Protein AF-A0A833X382-F1 (afdb_monomer_lite)

Sequence (179 aa):
MEKVDLNVIGKKLEEGFEEAKVDKYHNCATWAMAGQKILKQLGIPAYTCIGDLLYRDIINDKLAVFRLDKNDYHMVVISFIENKWKMIDFGAEYISNNKDEVINEKDSQIIIDIPDLEVVNAWEIISFWEGMQSLNGKVRWNLENKRCSYTFIVEGLEPSLSENEEEAESIMSKIDINH

Foldseek 3Di:
DDADDVVVLLVLLVVLCVVLVPDLALLQLLQALLSCVLCVVVVWQKFKFKFWKWKAFPVVRDTATAHVVVVGIHMWMWTQGPLWTKTKRSQNQNRHPDPVDRSDDPDRMDIFTDPQQSVFDRPDPVSVVVSCVVPPAQDWTWDDDPTMTMITGTDGGDDDDPVSNVSSVSSNVSGDSPD

Structure (mmCIF, N/CA/C/O backbone):
data_AF-A0A833X382-F1
#
_entry.id   AF-A0A833X382-F1
#
loop_
_atom_site.group_PDB
_atom_site.id
_atom_site.type_symbol
_atom_site.label_atom_id
_atom_site.label_alt_id
_atom_site.label_comp_id
_atom_site.label_asym_id
_atom_site.label_entity_id
_atom_site.label_seq_id
_atom_site.pdbx_PDB_ins_code
_atom_site.Cartn_x
_atom_site.Cartn_y
_atom_site.Cartn_z
_atom_site.occupancy
_atom_site.B_iso_or_equiv
_atom_site.auth_seq_id
_atom_site.auth_comp_id
_atom_site.auth_asym_id
_atom_site.auth_atom_id
_atom_site.pdbx_PDB_model_num
ATOM 1 N N . MET A 1 1 ? -19.419 7.162 12.278 1.00 52.44 1 MET A N 1
ATOM 2 C CA . MET A 1 1 ? -18.078 6.778 11.807 1.00 52.44 1 MET A CA 1
ATOM 3 C C . MET A 1 1 ? -17.770 7.704 10.652 1.00 52.44 1 MET A C 1
ATOM 5 O O . MET A 1 1 ? -18.582 7.761 9.733 1.00 52.44 1 MET A O 1
ATOM 9 N N . GLU A 1 2 ? -16.731 8.527 10.769 1.00 57.53 2 GLU A N 1
ATOM 10 C CA . GLU A 1 2 ? -16.318 9.394 9.664 1.00 57.53 2 GLU A CA 1
ATOM 11 C C . GLU A 1 2 ? -15.877 8.535 8.481 1.00 57.53 2 GLU A C 1
ATOM 13 O O . GLU A 1 2 ? -15.379 7.419 8.650 1.00 57.53 2 GLU A O 1
ATOM 18 N N . LYS A 1 3 ? -16.149 9.025 7.273 1.00 74.31 3 LYS A N 1
ATOM 19 C CA . LYS A 1 3 ? -15.765 8.335 6.051 1.00 74.31 3 LYS A CA 1
ATOM 20 C C . LYS A 1 3 ? -14.252 8.463 5.892 1.00 74.31 3 LYS A C 1
ATOM 22 O O . LYS A 1 3 ? -13.743 9.576 5.848 1.00 74.31 3 LYS A O 1
ATOM 27 N N . VAL A 1 4 ? -13.553 7.338 5.805 1.00 84.50 4 VAL A N 1
ATOM 28 C CA . VAL A 1 4 ? -12.099 7.320 5.620 1.00 84.50 4 VAL A CA 1
ATOM 29 C C . VAL A 1 4 ? -11.809 7.482 4.136 1.00 84.50 4 VAL A C 1
ATOM 31 O O . VAL A 1 4 ? -12.170 6.617 3.338 1.00 84.50 4 VAL A O 1
ATOM 34 N N . ASP A 1 5 ? -11.171 8.587 3.757 1.00 88.56 5 ASP A N 1
ATOM 35 C CA . ASP A 1 5 ? -10.713 8.789 2.385 1.00 88.56 5 ASP A CA 1
ATOM 36 C C . ASP A 1 5 ? -9.265 8.310 2.239 1.00 88.56 5 ASP A C 1
ATOM 38 O O . ASP A 1 5 ? -8.313 8.998 2.610 1.00 88.56 5 ASP A O 1
ATOM 42 N N . LEU A 1 6 ? -9.100 7.108 1.686 1.00 88.81 6 LEU A N 1
ATOM 43 C CA . LEU A 1 6 ? -7.783 6.520 1.449 1.00 88.81 6 LEU A CA 1
ATOM 44 C C . LEU A 1 6 ? -6.920 7.373 0.508 1.00 88.81 6 LEU A C 1
ATOM 46 O O . LEU A 1 6 ? -5.701 7.325 0.615 1.00 88.81 6 LEU A O 1
ATOM 50 N N . ASN A 1 7 ? -7.501 8.177 -0.390 1.00 86.00 7 ASN A N 1
ATOM 51 C CA . ASN A 1 7 ? -6.711 9.055 -1.266 1.00 86.00 7 ASN A CA 1
ATOM 52 C C . ASN A 1 7 ? -6.070 10.201 -0.481 1.00 86.00 7 ASN A C 1
ATOM 54 O O . ASN A 1 7 ? -4.934 10.580 -0.757 1.00 86.00 7 ASN A O 1
ATOM 58 N N . VAL A 1 8 ? -6.775 10.727 0.525 1.00 89.06 8 VAL A N 1
ATOM 59 C CA . VAL A 1 8 ? -6.218 11.740 1.432 1.00 89.06 8 VAL A CA 1
ATOM 60 C C . VAL A 1 8 ? -5.064 11.147 2.238 1.00 89.06 8 VAL A C 1
ATOM 62 O O . VAL A 1 8 ? -4.032 11.798 2.380 1.00 89.06 8 VAL A O 1
ATOM 65 N N . ILE A 1 9 ? -5.201 9.903 2.710 1.00 90.75 9 ILE A N 1
ATOM 66 C CA . ILE A 1 9 ? -4.123 9.200 3.420 1.00 90.75 9 ILE A CA 1
ATOM 67 C C . ILE A 1 9 ? -2.911 8.989 2.505 1.00 90.75 9 ILE A C 1
ATOM 69 O O . ILE A 1 9 ? -1.805 9.357 2.893 1.00 90.75 9 ILE A O 1
ATOM 73 N N . GLY A 1 10 ? -3.109 8.467 1.289 1.00 90.31 10 GLY A N 1
ATOM 74 C CA . GLY A 1 10 ? -2.026 8.275 0.318 1.00 90.31 10 GLY A CA 1
ATOM 75 C C . GLY A 1 10 ? -1.268 9.571 0.015 1.00 90.31 10 GLY A C 1
ATOM 76 O O . GLY A 1 10 ? -0.041 9.590 0.049 1.00 90.31 10 GLY A O 1
ATOM 77 N N . LYS A 1 11 ? -1.988 10.685 -0.172 1.00 89.00 11 LYS A N 1
ATOM 78 C CA . LYS A 1 11 ? -1.376 12.004 -0.396 1.00 89.00 11 LYS A CA 1
ATOM 79 C C . LYS A 1 11 ? -0.571 12.497 0.811 1.00 89.00 11 LYS A C 1
ATOM 81 O O . LYS A 1 11 ? 0.547 12.970 0.646 1.00 89.00 11 LYS A O 1
ATOM 86 N N . LYS A 1 12 ? -1.125 12.376 2.023 1.00 91.38 12 LYS A N 1
ATOM 87 C CA . LYS A 1 12 ? -0.430 12.760 3.263 1.00 91.38 12 LYS A CA 1
ATOM 88 C C . LYS A 1 12 ? 0.845 11.945 3.470 1.00 91.38 12 LYS A C 1
ATOM 90 O O . LYS A 1 12 ? 1.856 12.498 3.887 1.00 91.38 12 LYS A O 1
ATOM 95 N N . LEU A 1 13 ? 0.809 10.647 3.162 1.00 93.19 13 LEU A N 1
ATOM 96 C CA . LEU A 1 13 ? 2.003 9.805 3.190 1.00 93.19 13 LEU A CA 1
ATOM 97 C C . LEU A 1 13 ? 3.056 10.332 2.218 1.00 93.19 13 LEU A C 1
ATOM 99 O O . LEU A 1 13 ? 4.186 10.564 2.630 1.00 93.19 13 LEU A O 1
ATOM 103 N N . GLU A 1 14 ? 2.685 10.597 0.967 1.00 90.62 14 GLU A N 1
ATOM 104 C CA . GLU A 1 14 ? 3.616 11.117 -0.038 1.00 90.62 14 GLU A CA 1
ATOM 105 C C . GLU A 1 14 ? 4.267 12.450 0.367 1.00 90.62 14 GLU A C 1
ATOM 107 O O . GLU A 1 14 ? 5.481 12.620 0.204 1.00 90.62 14 GLU A O 1
ATOM 112 N N . GLU A 1 15 ? 3.479 13.371 0.928 1.00 90.69 15 GLU A N 1
ATOM 113 C CA . GLU A 1 15 ? 3.961 14.629 1.513 1.00 90.69 15 GLU A CA 1
ATOM 114 C C . GLU A 1 15 ? 4.932 14.358 2.675 1.00 90.69 15 GLU A C 1
ATOM 116 O O . GLU A 1 15 ? 6.021 14.931 2.725 1.00 90.69 15 GLU A O 1
ATOM 121 N N . GLY A 1 16 ? 4.595 13.421 3.564 1.00 92.94 16 GLY A N 1
ATOM 122 C CA . GLY A 1 16 ? 5.448 13.032 4.686 1.00 92.94 16 GLY A CA 1
ATOM 123 C C . GLY A 1 16 ? 6.788 12.424 4.256 1.00 92.94 16 GLY A C 1
ATOM 124 O O . GLY A 1 16 ? 7.819 12.760 4.838 1.00 92.94 16 GLY A O 1
ATOM 125 N N . PHE A 1 17 ? 6.804 11.588 3.212 1.00 92.75 17 PHE A N 1
ATOM 126 C CA . PHE A 1 17 ? 8.041 11.075 2.607 1.00 92.75 17 PHE A CA 1
ATOM 127 C C . PHE A 1 17 ? 8.930 12.213 2.087 1.00 92.75 17 PHE A C 1
ATOM 129 O O . PHE A 1 17 ? 10.135 12.225 2.345 1.00 92.75 17 PHE A O 1
ATOM 136 N N . GLU A 1 18 ? 8.333 13.184 1.388 1.00 91.50 18 GLU A N 1
ATOM 137 C CA . GLU A 1 18 ? 9.042 14.348 0.845 1.00 91.50 18 GLU A CA 1
ATOM 138 C C . GLU A 1 18 ? 9.666 15.202 1.960 1.00 91.50 18 GLU A C 1
ATOM 140 O O . GLU A 1 18 ? 10.859 15.516 1.931 1.00 91.50 18 GLU A O 1
ATOM 145 N N . GLU A 1 19 ? 8.885 15.536 2.989 1.00 93.38 19 GLU A N 1
ATOM 146 C CA . GLU A 1 19 ? 9.344 16.368 4.104 1.00 93.38 19 GLU A CA 1
ATOM 147 C C . GLU A 1 19 ? 10.396 15.675 4.977 1.00 93.38 19 GLU A C 1
ATOM 149 O O . GLU A 1 19 ? 11.343 16.318 5.450 1.00 93.38 19 GLU A O 1
ATOM 154 N N . ALA A 1 20 ? 10.251 14.365 5.188 1.00 92.88 20 ALA A N 1
ATOM 155 C CA . ALA A 1 20 ? 11.213 13.554 5.929 1.00 92.88 20 ALA A CA 1
ATOM 156 C C . ALA A 1 20 ? 12.484 13.249 5.118 1.00 92.88 20 ALA A C 1
ATOM 158 O O . ALA A 1 20 ? 13.483 12.825 5.702 1.00 92.88 20 ALA A O 1
ATOM 159 N N . LYS A 1 21 ? 12.472 13.501 3.798 1.00 92.00 21 LYS A N 1
ATOM 160 C CA . LYS A 1 21 ? 13.547 13.157 2.851 1.00 92.00 21 LYS A CA 1
ATOM 161 C C . LYS A 1 21 ? 13.885 11.665 2.857 1.00 92.00 21 LYS A C 1
ATOM 163 O O . LYS A 1 21 ? 15.050 11.289 2.714 1.00 92.00 21 LYS A O 1
ATOM 168 N N . VAL A 1 22 ? 12.865 10.834 3.043 1.00 89.56 22 VAL A N 1
ATOM 169 C CA . VAL A 1 22 ? 12.970 9.376 2.946 1.00 89.56 22 VAL A CA 1
ATOM 170 C C . VAL A 1 22 ? 12.737 8.979 1.492 1.00 89.56 22 VAL A C 1
ATOM 172 O O . VAL A 1 22 ? 11.891 9.559 0.810 1.00 89.56 22 VAL A O 1
ATOM 175 N N . ASP A 1 23 ? 13.499 8.005 0.998 1.00 87.69 23 ASP A N 1
ATOM 176 C CA . ASP A 1 23 ? 13.331 7.528 -0.373 1.00 87.69 23 ASP A CA 1
ATOM 177 C C . ASP A 1 23 ? 11.969 6.834 -0.540 1.00 87.69 23 ASP A C 1
ATOM 179 O O . ASP A 1 23 ? 11.613 5.939 0.233 1.00 87.69 23 ASP A O 1
ATOM 183 N N . LYS A 1 24 ? 11.212 7.262 -1.555 1.00 86.75 24 LYS A N 1
ATOM 184 C CA . LYS A 1 24 ? 9.895 6.715 -1.910 1.00 86.75 24 LYS A CA 1
ATOM 185 C C . LYS A 1 24 ? 10.023 5.383 -2.655 1.00 86.75 24 LYS A C 1
ATOM 187 O O . LYS A 1 24 ? 9.120 4.550 -2.565 1.00 86.75 24 LYS A O 1
ATOM 192 N N . TYR A 1 25 ? 11.123 5.180 -3.385 1.00 82.94 25 TYR A N 1
ATOM 193 C CA . TYR A 1 25 ? 11.335 4.019 -4.250 1.00 82.94 25 TYR A CA 1
ATOM 194 C C . TYR A 1 25 ? 11.878 2.828 -3.470 1.00 82.94 25 TYR A C 1
ATOM 196 O O . TYR A 1 25 ? 12.738 2.985 -2.606 1.00 82.94 25 TYR A O 1
ATOM 204 N N . HIS A 1 26 ? 11.415 1.622 -3.817 1.00 77.06 26 HIS A N 1
ATOM 205 C CA . HIS A 1 26 ? 11.828 0.373 -3.159 1.00 77.06 26 HIS A CA 1
ATOM 206 C C . HIS A 1 26 ? 11.623 0.353 -1.636 1.00 77.06 26 HIS A C 1
ATOM 208 O O . HIS A 1 26 ? 12.291 -0.401 -0.935 1.00 77.06 26 HIS A O 1
ATOM 214 N N . ASN A 1 27 ? 10.687 1.153 -1.120 1.00 86.50 27 ASN A N 1
ATOM 215 C CA . ASN A 1 27 ? 10.481 1.306 0.317 1.00 86.50 27 ASN A CA 1
ATOM 216 C C . ASN A 1 27 ? 9.077 0.868 0.762 1.00 86.50 27 ASN A C 1
ATOM 218 O O . ASN A 1 27 ? 8.403 1.538 1.545 1.00 86.50 27 ASN A O 1
ATOM 222 N N . CYS A 1 28 ? 8.602 -0.258 0.216 1.00 89.75 28 CYS A N 1
ATOM 223 C CA . CYS A 1 28 ? 7.266 -0.794 0.496 1.00 89.75 28 CYS A CA 1
ATOM 224 C C . CYS A 1 28 ? 7.024 -1.011 1.998 1.00 89.75 28 CYS A C 1
ATOM 226 O O . CYS A 1 28 ? 5.916 -0.781 2.483 1.00 89.75 28 CYS A O 1
ATOM 228 N N . ALA A 1 29 ? 8.074 -1.378 2.740 1.00 90.19 29 ALA A N 1
ATOM 229 C CA . ALA A 1 29 ? 8.019 -1.547 4.181 1.00 90.19 29 ALA A CA 1
ATOM 230 C C . ALA A 1 29 ? 7.641 -0.233 4.894 1.00 90.19 29 ALA A C 1
ATOM 232 O O . ALA A 1 29 ? 6.634 -0.167 5.603 1.00 90.19 29 ALA A O 1
ATOM 233 N N . THR A 1 30 ? 8.381 0.846 4.640 1.00 91.75 30 THR A N 1
ATOM 234 C CA . THR A 1 30 ? 8.112 2.148 5.260 1.00 91.75 30 THR A CA 1
ATOM 235 C C . THR A 1 30 ? 6.746 2.712 4.841 1.00 91.75 30 THR A C 1
ATOM 237 O O . THR A 1 30 ? 6.009 3.212 5.695 1.00 91.75 30 THR A O 1
ATOM 240 N N . TRP A 1 31 ? 6.339 2.551 3.571 1.00 93.19 31 TRP A N 1
ATOM 241 C CA . TRP A 1 31 ? 5.001 2.948 3.098 1.00 93.19 31 TRP A CA 1
ATOM 242 C C . TRP A 1 31 ? 3.880 2.259 3.880 1.00 93.19 31 TRP A C 1
ATOM 244 O O . TRP A 1 31 ? 2.961 2.920 4.376 1.00 93.19 31 TRP A O 1
ATOM 254 N N . ALA A 1 32 ? 3.947 0.933 4.014 1.00 93.62 32 ALA A N 1
ATOM 255 C CA . ALA A 1 32 ? 2.907 0.178 4.698 1.00 93.62 32 ALA A CA 1
ATOM 256 C C . ALA A 1 32 ? 2.932 0.394 6.224 1.00 93.62 32 ALA A C 1
ATOM 258 O O . ALA A 1 32 ? 1.864 0.496 6.828 1.00 93.62 32 ALA A O 1
ATOM 259 N N . MET A 1 33 ? 4.101 0.555 6.855 1.00 93.19 33 MET A N 1
ATOM 260 C CA . MET A 1 33 ? 4.188 0.900 8.283 1.00 93.19 33 MET A CA 1
ATOM 261 C C . MET A 1 33 ? 3.587 2.274 8.588 1.00 93.19 33 MET A C 1
ATOM 263 O O . MET A 1 33 ? 2.757 2.394 9.492 1.00 93.19 33 MET A O 1
ATOM 267 N N . ALA A 1 34 ? 3.963 3.309 7.831 1.00 93.75 34 ALA A N 1
ATOM 268 C CA . ALA A 1 34 ? 3.418 4.651 8.019 1.00 93.75 34 ALA A CA 1
ATOM 269 C C . ALA A 1 34 ? 1.901 4.667 7.756 1.00 93.75 34 ALA A C 1
ATOM 271 O O . ALA A 1 34 ? 1.129 5.171 8.573 1.00 93.75 34 ALA A O 1
ATOM 272 N N . GLY A 1 35 ? 1.442 4.012 6.683 1.00 94.50 35 GLY A N 1
ATOM 273 C CA . GLY A 1 35 ? 0.013 3.879 6.387 1.00 94.50 35 GLY A CA 1
ATOM 274 C C . GLY A 1 35 ? -0.771 3.156 7.485 1.00 94.50 35 GLY A C 1
ATOM 275 O O . GLY A 1 35 ? -1.850 3.602 7.882 1.00 94.50 35 GLY A O 1
ATOM 276 N N . GLN A 1 36 ? -0.210 2.083 8.051 1.00 93.62 36 GLN A N 1
ATOM 277 C CA . GLN A 1 36 ? -0.793 1.396 9.204 1.00 93.62 36 GLN A CA 1
ATOM 278 C C . GLN A 1 36 ? -0.895 2.325 10.423 1.00 93.62 36 GLN A C 1
ATOM 280 O O . GLN A 1 36 ? -1.915 2.307 11.117 1.00 93.62 36 GLN A O 1
ATOM 285 N N . LYS A 1 37 ? 0.139 3.132 10.697 1.00 92.69 37 LYS A N 1
ATOM 286 C CA . LYS A 1 37 ? 0.162 4.069 11.832 1.00 92.69 37 LYS A CA 1
ATOM 287 C C . LYS A 1 37 ? -0.907 5.155 11.693 1.00 92.69 37 LYS A C 1
ATOM 289 O O . LYS A 1 37 ? -1.638 5.372 12.660 1.00 92.69 37 LYS A O 1
ATOM 294 N N . ILE A 1 38 ? -1.085 5.741 10.503 1.00 93.44 38 ILE A N 1
ATOM 295 C CA . ILE A 1 38 ? -2.172 6.707 10.240 1.00 93.44 38 ILE A CA 1
ATOM 296 C C . ILE A 1 38 ? -3.537 6.071 10.514 1.00 93.44 38 ILE A C 1
ATOM 298 O O . ILE A 1 38 ? -4.343 6.625 11.260 1.00 93.44 38 ILE A O 1
ATOM 302 N N . LEU A 1 39 ? -3.794 4.887 9.950 1.00 92.94 39 LEU A N 1
ATOM 303 C CA . LEU A 1 39 ? -5.076 4.199 10.129 1.00 92.94 39 LEU A CA 1
ATOM 304 C C . LEU A 1 39 ? -5.345 3.889 11.609 1.00 92.94 39 LEU A C 1
ATOM 306 O O . LEU A 1 39 ? -6.435 4.165 12.108 1.00 92.94 39 LEU A O 1
ATOM 310 N N . LYS A 1 40 ? -4.338 3.407 12.347 1.00 91.00 40 LYS A N 1
ATOM 311 C CA . LYS A 1 40 ? -4.458 3.160 13.791 1.00 91.00 40 LYS A CA 1
ATOM 312 C C . LYS A 1 40 ? -4.735 4.436 14.589 1.00 91.00 40 LYS A C 1
ATOM 314 O O . LYS A 1 40 ? -5.547 4.393 15.511 1.00 91.00 40 LYS A O 1
ATOM 319 N N . GLN A 1 41 ? -4.108 5.563 14.246 1.00 91.06 41 GLN A N 1
ATOM 320 C CA . GLN A 1 41 ? -4.360 6.857 14.900 1.00 91.06 41 GLN A CA 1
ATOM 321 C C . GLN A 1 41 ? -5.777 7.382 14.641 1.00 91.06 41 GLN A C 1
ATOM 323 O O . GLN A 1 41 ? -6.370 7.996 15.524 1.00 91.06 41 GLN A O 1
ATOM 328 N N . LEU A 1 42 ? -6.357 7.056 13.484 1.00 90.25 42 LEU A N 1
ATOM 329 C CA . LEU A 1 42 ? -7.769 7.299 13.169 1.00 90.25 42 LEU A CA 1
ATOM 330 C C . LEU A 1 42 ? -8.728 6.304 13.851 1.00 90.25 42 LEU A C 1
ATOM 332 O O . LEU A 1 42 ? -9.935 6.346 13.615 1.00 90.25 42 LEU A O 1
ATOM 336 N N . GLY A 1 43 ? -8.218 5.394 14.687 1.00 89.75 43 GLY A N 1
ATOM 337 C CA . GLY A 1 43 ? -9.019 4.360 15.336 1.00 89.75 43 GLY A CA 1
ATOM 338 C C . GLY A 1 43 ? -9.542 3.318 14.348 1.00 89.75 43 GLY A C 1
ATOM 339 O O . GLY A 1 43 ? -10.651 2.824 14.514 1.00 89.75 43 GLY A O 1
ATOM 340 N N . ILE A 1 44 ? -8.779 3.005 13.301 1.00 91.38 44 ILE A N 1
ATOM 341 C CA . ILE A 1 44 ? -9.130 1.995 12.302 1.00 91.38 44 ILE A CA 1
ATOM 342 C C . ILE A 1 44 ? -8.200 0.793 12.492 1.00 91.38 44 ILE A C 1
ATOM 344 O O . ILE A 1 44 ? -6.978 0.966 12.553 1.00 91.38 44 ILE A O 1
ATOM 348 N N . PRO A 1 45 ? -8.730 -0.439 12.555 1.00 90.31 45 PRO A N 1
ATOM 349 C CA . PRO A 1 45 ? -7.879 -1.614 12.611 1.00 90.31 45 PRO A CA 1
ATOM 350 C C . PRO A 1 45 ? -7.063 -1.767 11.329 1.00 90.31 45 PRO A C 1
ATOM 352 O O . PRO A 1 45 ? -7.612 -1.744 10.224 1.00 90.31 45 PRO A O 1
ATOM 355 N N . ALA A 1 46 ? -5.749 -1.918 11.480 1.00 91.69 46 ALA A N 1
ATOM 356 C CA . ALA A 1 46 ? -4.818 -2.039 10.368 1.00 91.69 46 ALA A CA 1
ATOM 357 C C . ALA A 1 46 ? -3.631 -2.946 10.726 1.00 91.69 46 ALA A C 1
ATOM 359 O O . ALA A 1 46 ? -3.016 -2.811 11.792 1.00 91.69 46 ALA A O 1
ATOM 360 N N . TYR A 1 47 ? -3.268 -3.831 9.804 1.00 89.88 47 TYR A N 1
ATOM 361 C CA . TYR A 1 47 ? -2.218 -4.838 9.945 1.00 89.88 47 TYR A CA 1
ATOM 362 C C . TYR A 1 47 ? -1.302 -4.806 8.728 1.00 89.88 47 TYR A C 1
ATOM 364 O O . TYR A 1 47 ? -1.779 -4.708 7.606 1.00 89.88 47 TYR A O 1
ATOM 372 N N . THR A 1 48 ? 0.005 -4.890 8.933 1.00 91.50 48 THR A N 1
ATOM 373 C CA . THR A 1 48 ? 0.976 -5.039 7.846 1.00 91.50 48 THR A CA 1
ATOM 374 C C . THR A 1 48 ? 1.122 -6.516 7.497 1.00 91.50 48 THR A C 1
ATOM 376 O O . THR A 1 48 ? 1.169 -7.377 8.378 1.00 91.50 48 THR A O 1
ATOM 379 N N . CYS A 1 49 ? 1.152 -6.826 6.205 1.00 89.75 49 CYS A N 1
ATOM 380 C CA . CYS A 1 49 ? 1.334 -8.183 5.698 1.00 89.75 49 CYS A CA 1
ATOM 381 C C . CYS A 1 49 ? 2.461 -8.205 4.674 1.00 89.75 49 CYS A C 1
ATOM 383 O O . CYS A 1 49 ? 2.512 -7.345 3.794 1.00 89.75 49 CYS A O 1
ATOM 385 N N . ILE A 1 50 ? 3.316 -9.220 4.771 1.00 89.75 50 ILE A N 1
ATOM 386 C CA . ILE A 1 50 ? 4.382 -9.495 3.810 1.00 89.75 50 ILE A CA 1
ATOM 387 C C . ILE A 1 50 ? 3.954 -10.591 2.840 1.00 89.75 50 ILE A C 1
ATOM 389 O O . ILE A 1 50 ? 3.179 -11.495 3.181 1.00 89.75 50 ILE A O 1
ATOM 393 N N . GLY A 1 51 ? 4.480 -10.521 1.625 1.00 89.88 51 GLY A N 1
ATOM 394 C CA . GLY A 1 51 ? 4.160 -11.495 0.601 1.00 89.88 51 GLY A CA 1
ATOM 395 C C . GLY A 1 51 ? 4.953 -11.341 -0.683 1.00 89.88 51 GLY A C 1
ATOM 396 O O . GLY A 1 51 ? 5.793 -10.447 -0.824 1.00 89.88 51 GLY A O 1
ATOM 397 N N . ASP A 1 52 ? 4.647 -12.226 -1.626 1.00 91.38 52 ASP A N 1
ATOM 398 C CA . ASP A 1 52 ? 5.124 -12.123 -3.000 1.00 91.38 52 ASP A CA 1
ATOM 399 C C . ASP A 1 52 ? 4.248 -11.127 -3.771 1.00 91.38 52 ASP A C 1
ATOM 401 O O . ASP A 1 52 ? 3.019 -11.116 -3.629 1.00 91.38 52 ASP A O 1
ATOM 405 N N . LEU A 1 53 ? 4.867 -10.345 -4.654 1.00 91.75 53 LEU A N 1
ATOM 406 C CA . LEU A 1 53 ? 4.168 -9.434 -5.555 1.00 91.75 53 LEU A CA 1
ATOM 407 C C . LEU A 1 53 ? 4.549 -9.709 -7.008 1.00 91.75 53 LEU A C 1
ATOM 409 O O . LEU A 1 53 ? 5.721 -9.784 -7.373 1.00 91.75 53 LEU A O 1
ATOM 413 N N . LEU A 1 54 ? 3.531 -9.767 -7.860 1.00 90.94 54 LEU A N 1
ATOM 414 C CA . LEU A 1 54 ? 3.657 -9.632 -9.303 1.00 90.94 54 LEU A CA 1
ATOM 415 C C . LEU A 1 54 ? 2.864 -8.402 -9.747 1.00 90.94 54 LEU A C 1
ATOM 417 O O . LEU A 1 54 ? 1.632 -8.419 -9.736 1.00 90.94 54 LEU A O 1
ATOM 421 N N . TYR A 1 55 ? 3.574 -7.360 -10.169 1.00 88.38 55 TYR A N 1
ATOM 422 C CA . TYR A 1 55 ? 2.986 -6.140 -10.705 1.00 88.38 55 TYR A CA 1
ATOM 423 C C . TYR A 1 55 ? 3.397 -5.948 -12.160 1.00 88.38 55 TYR A C 1
ATOM 425 O O . TYR A 1 55 ? 4.582 -5.931 -12.492 1.00 88.38 55 TYR A O 1
ATOM 433 N N . ARG A 1 56 ? 2.409 -5.795 -13.039 1.00 86.75 56 ARG A N 1
ATOM 434 C CA . ARG A 1 56 ? 2.609 -5.471 -14.447 1.00 86.75 56 ARG A CA 1
ATOM 435 C C . ARG A 1 56 ? 1.906 -4.171 -14.777 1.00 86.75 56 ARG A C 1
ATOM 437 O O . ARG A 1 56 ? 0.683 -4.093 -14.685 1.00 86.75 56 ARG A O 1
ATOM 444 N N . ASP A 1 57 ? 2.669 -3.211 -15.265 1.00 82.38 57 ASP A N 1
ATOM 445 C CA . ASP A 1 57 ? 2.135 -2.052 -15.957 1.00 82.38 57 ASP A CA 1
ATOM 446 C C . ASP A 1 57 ? 1.896 -2.406 -17.430 1.00 82.38 57 ASP A C 1
ATOM 448 O O . ASP A 1 57 ? 2.826 -2.727 -18.171 1.00 82.38 57 ASP A O 1
ATOM 452 N N . ILE A 1 58 ? 0.632 -2.348 -17.849 1.00 83.88 58 ILE A N 1
ATOM 453 C CA . ILE A 1 58 ? 0.186 -2.711 -19.196 1.00 83.88 58 ILE A CA 1
ATOM 454 C C . ILE A 1 58 ? 0.528 -1.618 -20.217 1.00 83.88 58 ILE A C 1
ATOM 456 O O . ILE A 1 58 ? 0.799 -1.941 -21.370 1.00 83.88 58 ILE A O 1
ATOM 460 N N . ILE A 1 59 ? 0.522 -0.337 -19.828 1.00 80.25 59 ILE A N 1
ATOM 461 C CA . ILE A 1 59 ? 0.730 0.777 -20.772 1.00 80.25 59 ILE A CA 1
ATOM 462 C C . ILE A 1 59 ? 2.215 0.937 -21.092 1.00 80.25 59 ILE A C 1
ATOM 464 O O . ILE A 1 59 ? 2.567 1.115 -22.255 1.00 80.25 59 ILE A O 1
ATOM 468 N N . ASN A 1 60 ? 3.075 0.858 -20.074 1.00 77.81 60 ASN A N 1
ATOM 469 C CA . ASN A 1 60 ? 4.521 1.028 -20.245 1.00 77.81 60 ASN A CA 1
ATOM 470 C C . ASN A 1 60 ? 5.258 -0.303 -20.489 1.00 77.81 60 ASN A C 1
ATOM 472 O O . ASN A 1 60 ? 6.477 -0.302 -20.647 1.00 77.81 60 ASN A O 1
ATOM 476 N N . ASP A 1 61 ? 4.525 -1.423 -20.493 1.00 82.19 61 ASP A N 1
ATOM 477 C CA . ASP A 1 61 ? 5.040 -2.797 -20.583 1.00 82.19 61 ASP A CA 1
ATOM 478 C C . ASP A 1 61 ? 6.181 -3.068 -19.586 1.00 82.19 61 ASP A C 1
ATOM 480 O O . ASP A 1 61 ? 7.237 -3.611 -19.916 1.00 82.19 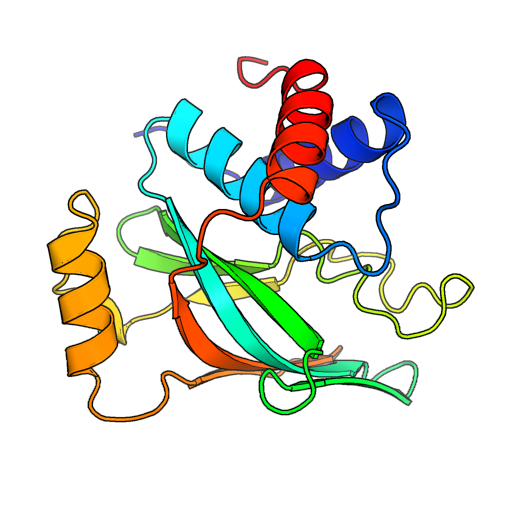61 ASP A O 1
ATOM 484 N N . LYS A 1 62 ? 5.967 -2.650 -18.333 1.00 82.12 62 LYS A N 1
ATOM 485 C CA . LYS A 1 62 ? 6.916 -2.844 -17.230 1.00 82.12 62 LYS A CA 1
ATOM 486 C C . LYS A 1 62 ? 6.448 -3.946 -16.296 1.00 82.12 62 LYS A C 1
ATOM 488 O O . LYS A 1 62 ? 5.251 -4.147 -16.089 1.00 82.12 62 LYS A O 1
ATOM 493 N N . LEU A 1 63 ? 7.415 -4.652 -15.717 1.00 84.75 63 LEU A N 1
ATOM 494 C CA . LEU A 1 63 ? 7.184 -5.759 -14.800 1.00 84.75 63 LEU A CA 1
ATOM 495 C C . LEU A 1 63 ? 8.045 -5.591 -13.549 1.00 84.75 63 LEU A C 1
ATOM 497 O O . LEU A 1 63 ? 9.266 -5.474 -13.651 1.00 84.75 63 LEU A O 1
ATOM 501 N N . ALA A 1 64 ? 7.405 -5.660 -12.388 1.00 85.06 64 ALA A N 1
ATOM 502 C CA . ALA A 1 64 ? 8.054 -5.763 -11.093 1.00 85.06 64 ALA A CA 1
ATOM 503 C C . ALA A 1 64 ? 7.642 -7.083 -10.425 1.00 85.06 64 ALA A C 1
ATOM 505 O O . ALA A 1 64 ? 6.474 -7.484 -10.459 1.00 85.06 64 ALA A O 1
ATOM 506 N N . VAL A 1 65 ? 8.625 -7.796 -9.875 1.00 88.50 65 VAL A N 1
ATOM 507 C CA . VAL A 1 65 ? 8.436 -9.119 -9.271 1.00 88.50 65 VAL A CA 1
ATOM 508 C C . VAL A 1 65 ? 9.220 -9.173 -7.973 1.00 88.50 65 VAL A C 1
ATOM 510 O O . VAL A 1 65 ? 10.443 -9.126 -8.023 1.00 88.50 65 VAL A O 1
ATOM 513 N N . PHE A 1 66 ? 8.512 -9.357 -6.866 1.00 86.25 66 PHE A N 1
ATOM 514 C CA . PHE A 1 66 ? 9.067 -9.539 -5.528 1.00 86.25 66 PHE A CA 1
ATOM 515 C C . PHE A 1 66 ? 8.729 -10.954 -5.080 1.00 86.25 66 PHE A C 1
ATOM 517 O O . PHE A 1 66 ? 7.590 -11.407 -5.255 1.00 86.25 66 PHE A O 1
ATOM 524 N N . ARG A 1 67 ? 9.720 -11.679 -4.565 1.00 85.25 67 ARG A N 1
ATOM 525 C CA . ARG A 1 67 ? 9.532 -13.016 -4.002 1.00 85.25 67 ARG A CA 1
ATOM 526 C C . ARG A 1 67 ? 10.283 -13.181 -2.690 1.00 85.25 67 ARG A C 1
ATOM 528 O O . ARG A 1 67 ? 11.515 -13.082 -2.647 1.00 85.25 67 ARG A O 1
ATOM 535 N N . LEU A 1 68 ? 9.542 -13.522 -1.642 1.00 80.12 68 LEU A N 1
ATOM 536 C CA . LEU A 1 68 ? 10.067 -13.693 -0.292 1.00 80.12 68 LEU A CA 1
ATOM 537 C C . LEU A 1 68 ? 11.178 -14.756 -0.244 1.00 80.12 68 LEU A C 1
ATOM 539 O O . LEU A 1 68 ? 12.169 -14.583 0.461 1.00 80.12 68 LEU A O 1
ATOM 543 N N . ASP A 1 69 ? 11.069 -15.812 -1.058 1.00 80.56 69 ASP A N 1
ATOM 544 C CA . ASP A 1 69 ? 12.073 -16.882 -1.175 1.00 80.56 69 ASP A CA 1
ATOM 545 C C . ASP A 1 69 ? 13.441 -16.414 -1.710 1.00 80.56 69 ASP A C 1
ATOM 547 O O . ASP A 1 69 ? 14.436 -17.133 -1.592 1.00 80.56 69 ASP A O 1
ATOM 551 N N . LYS A 1 70 ? 13.508 -15.201 -2.268 1.00 75.50 70 LYS A N 1
ATOM 552 C CA . LYS A 1 70 ? 14.727 -14.551 -2.764 1.00 75.50 70 LYS A CA 1
ATOM 553 C C . LYS A 1 70 ? 15.202 -13.397 -1.882 1.00 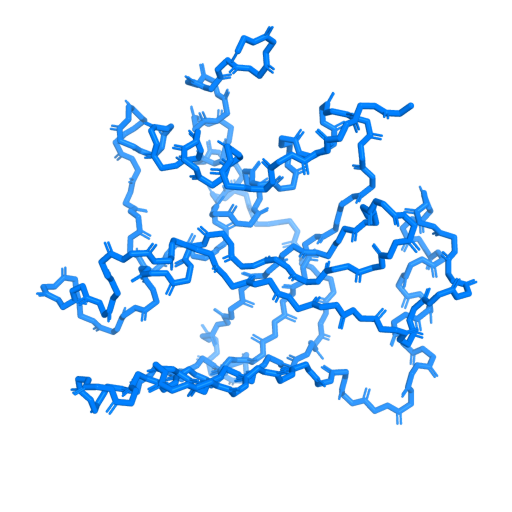75.50 70 LYS A C 1
ATOM 555 O O . LYS A 1 70 ? 16.066 -12.641 -2.319 1.00 75.50 70 LYS A O 1
ATOM 560 N N . ASN A 1 71 ? 14.683 -13.282 -0.656 1.00 72.44 71 ASN A N 1
ATOM 561 C CA . ASN A 1 71 ? 14.900 -12.139 0.240 1.00 72.44 71 ASN A CA 1
ATOM 562 C C . ASN A 1 71 ? 14.464 -10.797 -0.374 1.00 72.44 71 ASN A C 1
ATOM 564 O O . ASN A 1 71 ? 15.031 -9.757 -0.054 1.00 72.44 71 ASN A O 1
ATOM 568 N N . ASP A 1 72 ? 13.471 -10.831 -1.260 1.00 81.25 72 ASP A N 1
ATOM 569 C CA . ASP A 1 72 ? 12.932 -9.660 -1.944 1.00 81.25 72 ASP A CA 1
ATOM 570 C C . ASP A 1 72 ? 11.418 -9.663 -1.743 1.00 81.25 72 ASP A C 1
ATOM 572 O O . ASP A 1 72 ? 10.694 -10.346 -2.454 1.00 81.25 72 ASP A O 1
ATOM 576 N N . TYR A 1 73 ? 10.930 -9.021 -0.688 1.00 84.88 73 TYR A N 1
ATOM 577 C CA . TYR A 1 73 ? 9.523 -9.101 -0.294 1.00 84.88 73 TYR A CA 1
ATOM 578 C C . TYR A 1 73 ? 8.777 -7.816 -0.641 1.00 84.88 73 TYR A C 1
ATOM 580 O O . TYR A 1 73 ? 9.373 -6.754 -0.812 1.00 84.88 73 TYR A O 1
ATOM 588 N N . HIS A 1 74 ? 7.450 -7.910 -0.695 1.00 91.00 74 HIS A N 1
ATOM 589 C CA . HIS A 1 74 ? 6.584 -6.740 -0.752 1.00 91.00 74 HIS A CA 1
ATOM 590 C C . HIS A 1 74 ? 5.696 -6.667 0.484 1.00 91.00 74 HIS A C 1
ATOM 592 O O . HIS A 1 74 ? 5.334 -7.702 1.053 1.00 91.00 74 HIS A O 1
ATOM 598 N N . MET A 1 75 ? 5.346 -5.450 0.900 1.00 91.38 75 MET A N 1
ATOM 599 C CA . MET A 1 75 ? 4.519 -5.220 2.078 1.00 91.38 75 MET A CA 1
ATOM 600 C C . MET A 1 75 ? 3.315 -4.342 1.764 1.00 91.38 75 MET A C 1
ATOM 602 O O . MET A 1 75 ? 3.426 -3.333 1.073 1.00 91.38 75 MET A O 1
ATOM 606 N N . VAL A 1 76 ? 2.165 -4.733 2.311 1.00 93.75 76 VAL A N 1
ATOM 607 C CA . VAL A 1 76 ? 0.879 -4.041 2.160 1.00 93.75 76 VAL A CA 1
ATOM 608 C C . VAL A 1 76 ? 0.192 -3.888 3.515 1.00 93.75 76 VAL A C 1
ATOM 610 O O . VAL A 1 76 ? 0.573 -4.529 4.499 1.00 93.75 76 VAL A O 1
ATOM 613 N N . VAL A 1 77 ? -0.853 -3.066 3.566 1.00 94.19 77 VAL A N 1
ATOM 614 C CA . VAL A 1 77 ? -1.706 -2.884 4.745 1.00 94.19 77 VAL A CA 1
ATOM 615 C C . VAL A 1 77 ? -3.056 -3.555 4.530 1.00 94.19 77 VAL A C 1
ATOM 617 O O . VAL A 1 77 ? -3.718 -3.323 3.526 1.00 94.19 77 VAL A O 1
ATOM 620 N N . ILE A 1 78 ? -3.500 -4.347 5.499 1.00 92.50 78 ILE A N 1
ATOM 621 C CA . ILE A 1 78 ? -4.842 -4.922 5.569 1.00 92.50 78 ILE A CA 1
ATOM 622 C C . ILE A 1 78 ? -5.631 -4.173 6.627 1.00 92.50 78 ILE A C 1
ATOM 624 O O . ILE A 1 78 ? -5.211 -4.103 7.781 1.00 92.50 78 ILE A O 1
ATOM 628 N N . SER A 1 79 ? -6.764 -3.595 6.248 1.00 92.31 79 SER A N 1
ATOM 629 C CA . SER A 1 79 ? -7.553 -2.746 7.137 1.00 92.31 79 SER A CA 1
ATOM 630 C C . SER A 1 79 ? -9.050 -2.976 6.975 1.00 92.31 79 SER A C 1
ATOM 632 O O . SER A 1 79 ? -9.517 -3.346 5.897 1.00 92.31 79 SER A O 1
ATOM 634 N N . PHE A 1 80 ? -9.803 -2.766 8.055 1.00 90.38 80 PHE A N 1
ATOM 635 C CA . PHE A 1 80 ? -11.257 -2.894 8.066 1.00 90.38 80 PHE A CA 1
ATOM 636 C C . PHE A 1 80 ? -11.914 -1.515 7.990 1.00 90.38 80 PHE A C 1
ATOM 638 O O . PHE A 1 80 ? -11.998 -0.790 8.982 1.00 90.38 80 PHE A O 1
ATOM 645 N N . ILE A 1 81 ? -12.370 -1.145 6.794 1.00 88.75 81 ILE A N 1
ATOM 646 C CA . ILE A 1 81 ? -12.878 0.191 6.466 1.00 88.75 81 ILE A CA 1
ATOM 647 C C . ILE A 1 81 ? -14.265 0.049 5.850 1.00 88.75 81 ILE A C 1
ATOM 649 O O . ILE A 1 81 ? -14.467 -0.751 4.939 1.00 88.75 81 ILE A O 1
ATOM 653 N N . GLU A 1 82 ? -15.226 0.840 6.335 1.00 86.81 82 GLU A N 1
ATOM 654 C CA . GLU A 1 82 ? -16.615 0.825 5.841 1.00 86.81 82 GLU A CA 1
ATOM 655 C C . GLU A 1 82 ? -17.244 -0.586 5.855 1.00 86.81 82 GLU A C 1
ATOM 657 O O . GLU A 1 82 ? -17.951 -0.980 4.929 1.00 86.81 82 GLU A O 1
ATOM 662 N N . ASN A 1 83 ? -16.992 -1.349 6.925 1.00 83.94 83 ASN A N 1
ATOM 663 C CA . ASN A 1 83 ? -17.443 -2.736 7.107 1.00 83.94 83 ASN A CA 1
ATOM 664 C C . ASN A 1 83 ? -16.915 -3.731 6.062 1.00 83.94 83 ASN A C 1
ATOM 666 O O . ASN A 1 83 ? -17.531 -4.770 5.831 1.00 83.94 83 ASN A O 1
ATOM 670 N N . LYS A 1 84 ? -15.785 -3.420 5.426 1.00 87.62 84 LYS A N 1
ATOM 671 C CA . LYS A 1 84 ? -15.118 -4.297 4.469 1.00 87.62 84 LYS A CA 1
ATOM 672 C C . LYS A 1 84 ? -13.642 -4.401 4.791 1.00 87.62 84 LYS A C 1
ATOM 674 O O . LYS A 1 84 ? -12.992 -3.402 5.100 1.00 87.62 84 LYS A O 1
ATOM 679 N N . TRP A 1 85 ? -13.098 -5.600 4.647 1.00 88.81 85 TRP A N 1
ATOM 680 C CA . TRP A 1 85 ? -11.656 -5.765 4.612 1.00 88.81 85 TRP A CA 1
ATOM 681 C C . TRP A 1 85 ? -11.107 -5.265 3.287 1.00 88.81 85 TRP A C 1
ATOM 683 O O . TRP A 1 85 ? -11.672 -5.525 2.223 1.00 88.81 85 TRP A O 1
ATOM 693 N N . LYS A 1 86 ? -10.005 -4.530 3.366 1.00 91.88 86 LYS A N 1
ATOM 694 C CA . LYS A 1 86 ? -9.290 -3.982 2.222 1.00 91.88 86 LYS A CA 1
ATOM 695 C C . LYS A 1 86 ? -7.814 -4.292 2.364 1.00 91.88 86 LYS A C 1
ATOM 697 O O . LYS A 1 86 ? -7.258 -4.102 3.443 1.00 91.88 86 LYS A O 1
ATOM 702 N N . MET A 1 87 ? -7.194 -4.723 1.275 1.00 92.81 87 MET A N 1
ATOM 703 C CA . MET A 1 87 ? -5.752 -4.630 1.103 1.00 92.81 87 MET A CA 1
ATOM 704 C C . MET A 1 87 ? -5.432 -3.302 0.431 1.00 92.81 87 MET A C 1
ATOM 706 O O . MET A 1 87 ? -6.108 -2.911 -0.521 1.00 92.81 87 MET A O 1
ATOM 710 N N . ILE A 1 88 ? -4.445 -2.602 0.973 1.00 94.06 88 ILE A N 1
ATOM 711 C CA . ILE A 1 88 ? -4.029 -1.270 0.568 1.00 94.06 88 ILE A CA 1
ATOM 712 C C . ILE A 1 88 ? -2.515 -1.288 0.409 1.00 94.06 88 ILE A C 1
ATOM 714 O O . ILE A 1 88 ? -1.775 -1.569 1.352 1.00 94.06 88 ILE A O 1
ATOM 718 N N . ASP A 1 89 ? -2.060 -0.955 -0.784 1.00 92.88 89 ASP A N 1
ATOM 719 C CA . ASP A 1 89 ? -0.659 -0.753 -1.108 1.00 92.88 89 ASP A CA 1
ATOM 720 C C . ASP A 1 89 ? -0.453 0.738 -1.373 1.00 92.88 89 ASP A C 1
ATOM 722 O O . ASP A 1 89 ? -0.775 1.214 -2.457 1.00 92.88 89 ASP A O 1
ATOM 726 N N . PHE A 1 90 ? -0.009 1.485 -0.358 1.00 90.69 90 PHE A N 1
ATOM 727 C CA . PHE A 1 90 ? 0.097 2.951 -0.406 1.00 90.69 90 PHE A CA 1
ATOM 728 C C . PHE A 1 90 ? 1.232 3.477 -1.293 1.00 90.69 90 PHE A C 1
ATOM 730 O O . PHE A 1 90 ? 1.234 4.662 -1.605 1.00 90.69 90 PHE A O 1
ATOM 737 N N . GLY A 1 91 ? 2.199 2.629 -1.652 1.00 85.19 91 GLY A N 1
ATOM 738 C CA . GLY A 1 91 ? 3.385 3.007 -2.422 1.00 85.19 91 GLY A CA 1
ATOM 739 C C . GLY A 1 91 ? 3.408 2.390 -3.817 1.00 85.19 91 GLY A C 1
ATOM 740 O O . GLY A 1 91 ? 4.481 2.276 -4.409 1.00 85.19 91 GLY A O 1
ATOM 741 N N . ALA A 1 92 ? 2.252 1.955 -4.331 1.00 82.19 92 ALA A N 1
ATOM 742 C CA . ALA A 1 92 ? 2.160 1.141 -5.539 1.00 82.19 92 ALA A CA 1
ATOM 743 C C . ALA A 1 92 ? 2.743 1.815 -6.792 1.00 82.19 92 ALA A C 1
ATOM 745 O O . ALA A 1 92 ? 3.249 1.152 -7.698 1.00 82.19 92 ALA A O 1
ATOM 746 N N . GLU A 1 93 ? 2.705 3.143 -6.823 1.00 76.19 93 GLU A N 1
ATOM 747 C CA . GLU A 1 93 ? 3.302 3.975 -7.867 1.00 76.19 93 GLU A CA 1
ATOM 748 C C . GLU A 1 93 ? 4.835 3.896 -7.920 1.00 76.19 93 GLU A C 1
ATOM 750 O O . GLU A 1 93 ? 5.427 3.965 -9.001 1.00 76.19 93 GLU A O 1
ATOM 755 N N . TYR A 1 94 ? 5.469 3.660 -6.772 1.00 77.00 94 TYR A N 1
ATOM 756 C CA . TYR A 1 94 ? 6.923 3.589 -6.616 1.00 77.00 94 TYR A CA 1
ATOM 757 C C . TYR A 1 94 ? 7.455 2.151 -6.639 1.00 77.00 94 TYR A C 1
ATOM 759 O O . TYR A 1 94 ? 8.629 1.907 -6.340 1.00 77.00 94 TYR A O 1
ATOM 767 N N . ILE A 1 95 ? 6.607 1.190 -7.024 1.00 74.62 95 ILE A N 1
ATOM 768 C CA . ILE A 1 95 ? 6.984 -0.202 -7.275 1.00 74.62 95 ILE A CA 1
ATOM 769 C C . ILE A 1 95 ? 7.677 -0.261 -8.635 1.00 74.62 95 ILE A C 1
ATOM 771 O O . ILE A 1 95 ? 7.087 -0.642 -9.643 1.00 74.62 95 ILE A O 1
ATOM 775 N N . SER A 1 96 ? 8.940 0.150 -8.672 1.00 61.50 96 SER A N 1
ATOM 776 C CA . SER A 1 96 ? 9.800 0.079 -9.851 1.00 61.50 96 SER A CA 1
ATOM 777 C C . SER A 1 96 ? 11.134 -0.542 -9.495 1.00 61.50 96 SER A C 1
ATOM 779 O O . SER A 1 96 ? 11.643 -0.274 -8.420 1.00 61.50 96 SER A O 1
ATOM 781 N N . ASN A 1 97 ? 11.714 -1.315 -10.419 1.00 50.22 97 ASN A N 1
ATOM 782 C CA . ASN A 1 97 ? 13.084 -1.833 -10.321 1.00 50.22 97 ASN A CA 1
ATOM 783 C C . ASN A 1 97 ? 14.152 -0.819 -10.765 1.00 50.22 97 ASN A C 1
ATOM 785 O O . ASN A 1 97 ? 15.340 -1.142 -10.803 1.00 50.22 97 ASN A O 1
ATOM 789 N N . ASN A 1 98 ? 13.735 0.388 -11.153 1.00 54.19 98 ASN A N 1
ATOM 790 C CA . ASN A 1 98 ? 14.614 1.456 -11.590 1.00 54.19 98 ASN A CA 1
ATOM 791 C C . ASN A 1 98 ? 14.108 2.797 -11.037 1.00 54.19 98 ASN A C 1
ATOM 793 O O . ASN A 1 98 ? 12.994 3.212 -11.349 1.00 54.19 98 ASN A O 1
ATOM 797 N N . LYS A 1 99 ? 14.937 3.491 -10.245 1.00 51.97 99 LYS A N 1
AT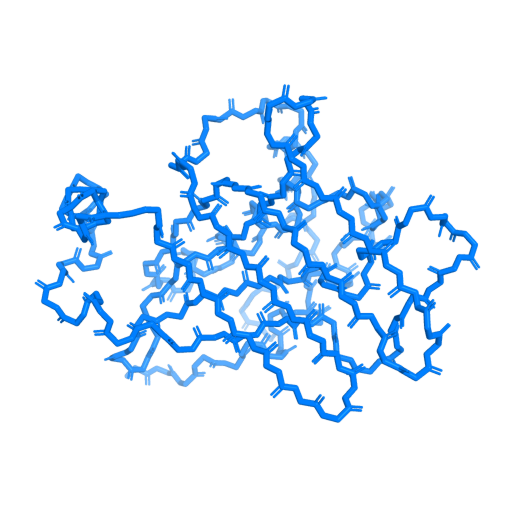OM 798 C CA . LYS A 1 99 ? 14.607 4.806 -9.658 1.00 51.97 99 LYS A CA 1
ATOM 799 C C . LYS A 1 99 ? 14.350 5.893 -10.710 1.00 51.97 99 LYS A C 1
ATOM 801 O O . LYS A 1 99 ? 13.690 6.878 -10.403 1.00 51.97 99 LYS A O 1
ATOM 806 N N . ASP A 1 100 ? 14.833 5.698 -11.938 1.00 49.97 100 ASP A N 1
ATOM 807 C CA . ASP A 1 100 ? 14.592 6.599 -13.072 1.00 49.97 100 ASP A CA 1
ATOM 808 C C . ASP A 1 100 ? 13.285 6.282 -13.825 1.00 49.97 100 ASP A C 1
ATOM 810 O O . ASP A 1 100 ? 12.905 6.997 -14.753 1.00 49.97 100 ASP A O 1
ATOM 814 N N . GLU A 1 101 ? 12.588 5.203 -13.456 1.00 51.28 101 GLU A N 1
ATOM 815 C CA . GLU A 1 101 ? 11.335 4.784 -14.077 1.00 51.28 101 GLU A CA 1
ATOM 816 C C . GLU A 1 101 ? 10.210 4.866 -13.051 1.00 51.28 101 GLU A C 1
ATOM 818 O O . GLU A 1 101 ? 9.921 3.913 -12.330 1.00 51.28 101 GLU A O 1
ATOM 823 N N . VAL A 1 102 ? 9.553 6.020 -13.010 1.00 52.38 102 VAL A N 1
ATOM 824 C CA . VAL A 1 102 ? 8.223 6.150 -12.416 1.00 52.38 102 VAL A CA 1
ATOM 825 C C . VAL A 1 102 ? 7.270 5.301 -13.254 1.00 52.38 102 VAL A C 1
ATOM 827 O O . V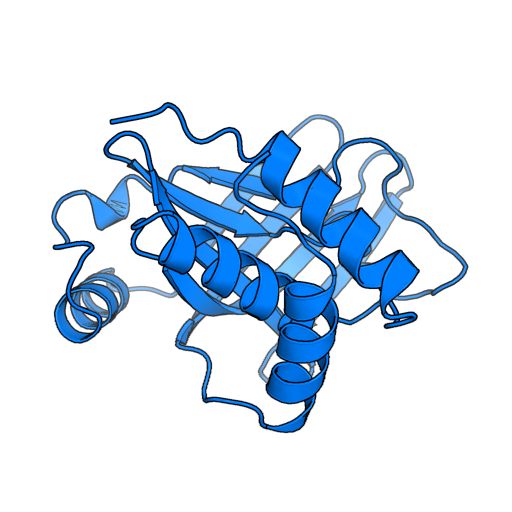AL A 1 102 ? 7.048 5.578 -14.435 1.00 52.38 102 VAL A O 1
ATOM 830 N N . ILE A 1 103 ? 6.749 4.216 -12.677 1.00 55.00 103 ILE A N 1
ATOM 831 C CA . ILE A 1 103 ? 5.889 3.285 -13.417 1.00 55.00 103 ILE A CA 1
ATOM 832 C C . ILE A 1 103 ? 4.439 3.789 -13.429 1.00 55.00 103 ILE A C 1
ATOM 834 O O . ILE A 1 103 ? 3.701 3.466 -14.355 1.00 55.00 103 ILE A O 1
ATOM 838 N N . ASN A 1 104 ? 4.022 4.652 -12.495 1.00 49.47 104 ASN A N 1
ATOM 839 C CA . ASN A 1 104 ? 2.688 5.261 -12.473 1.00 49.47 104 ASN A CA 1
ATOM 840 C C . ASN A 1 104 ? 2.743 6.764 -12.162 1.00 49.47 104 ASN A C 1
ATOM 842 O O . ASN A 1 104 ? 3.630 7.153 -11.447 1.00 49.47 104 ASN A O 1
ATOM 846 N N . GLU A 1 105 ? 1.849 7.605 -12.695 1.00 49.62 105 GLU A N 1
ATOM 847 C CA . GLU A 1 105 ? 1.822 9.061 -12.383 1.00 49.62 105 GLU A CA 1
ATOM 848 C C . GLU A 1 105 ? 0.491 9.507 -11.739 1.00 49.62 105 GLU A C 1
ATOM 850 O O . GLU A 1 105 ? 0.247 10.704 -11.575 1.00 49.62 105 GLU A O 1
ATOM 855 N N . LYS A 1 106 ? -0.461 8.588 -11.502 1.00 52.81 106 LYS A N 1
ATOM 856 C CA . LYS A 1 106 ? -1.850 8.976 -11.169 1.00 52.81 106 LYS A CA 1
ATOM 857 C C . LYS A 1 106 ? -2.561 8.178 -10.087 1.00 52.81 106 LYS A C 1
ATOM 859 O O . LYS A 1 106 ? -3.503 8.719 -9.518 1.00 52.81 106 LYS A O 1
ATOM 864 N N . ASP A 1 107 ? -2.135 6.953 -9.798 1.00 57.41 107 ASP A N 1
ATOM 865 C CA . ASP A 1 107 ? -2.732 6.148 -8.733 1.00 57.41 107 ASP A CA 1
ATOM 866 C C . ASP A 1 107 ? -1.609 5.718 -7.788 1.00 57.41 107 ASP A C 1
ATOM 868 O O . ASP A 1 107 ? -0.975 4.679 -8.000 1.00 57.41 107 ASP A O 1
ATOM 872 N N . SER A 1 108 ? -1.360 6.541 -6.764 1.00 66.25 108 SER A N 1
ATOM 873 C CA . SER A 1 108 ? -0.313 6.309 -5.760 1.00 66.25 108 SER A CA 1
ATOM 874 C C . SER A 1 108 ? -0.537 5.029 -4.957 1.00 66.25 108 SER A C 1
ATOM 876 O O . SER A 1 108 ? 0.404 4.479 -4.391 1.00 66.25 108 SER A O 1
ATOM 878 N N . GLN A 1 109 ? -1.767 4.501 -4.980 1.00 82.12 109 GLN A N 1
ATOM 879 C CA . GLN A 1 109 ? -2.172 3.333 -4.217 1.00 82.12 109 GLN A CA 1
ATOM 880 C C . GLN A 1 109 ? -2.980 2.300 -5.008 1.00 82.12 109 GLN A C 1
ATOM 882 O O . GLN A 1 109 ? -3.801 2.635 -5.864 1.00 82.12 109 GLN A O 1
ATOM 887 N N . ILE A 1 110 ? -2.810 1.028 -4.644 1.00 87.88 110 ILE A N 1
ATOM 888 C CA . ILE A 1 110 ? -3.677 -0.080 -5.068 1.00 87.88 110 ILE A CA 1
ATOM 889 C C . ILE A 1 110 ? -4.569 -0.471 -3.892 1.00 87.88 110 ILE A C 1
ATOM 891 O O . ILE A 1 110 ? -4.089 -0.677 -2.782 1.00 87.88 110 ILE A O 1
ATOM 895 N N . ILE A 1 111 ? -5.878 -0.575 -4.136 1.00 90.25 111 ILE A N 1
ATOM 896 C CA . ILE A 1 111 ? -6.870 -0.959 -3.125 1.00 90.25 111 ILE A CA 1
ATOM 897 C C . ILE A 1 111 ? -7.680 -2.140 -3.653 1.00 90.25 111 ILE A C 1
ATOM 899 O O . ILE A 1 111 ? -8.263 -2.061 -4.737 1.00 90.25 111 ILE A O 1
ATOM 903 N N . ILE A 1 112 ? -7.751 -3.220 -2.876 1.00 89.50 112 ILE A N 1
ATOM 904 C CA . ILE A 1 112 ? -8.508 -4.431 -3.211 1.00 89.50 112 ILE A CA 1
ATOM 905 C C . ILE A 1 112 ? -9.448 -4.780 -2.054 1.00 89.50 112 ILE A C 1
ATOM 907 O O . ILE A 1 112 ? -8.999 -4.925 -0.920 1.00 89.50 112 ILE A O 1
ATOM 911 N N . ASP A 1 113 ? -10.746 -4.930 -2.332 1.00 89.12 113 ASP A N 1
ATOM 912 C CA . ASP A 1 113 ? -11.716 -5.468 -1.365 1.00 89.12 113 ASP A CA 1
ATOM 913 C C . ASP A 1 113 ? -11.439 -6.970 -1.132 1.00 89.12 113 ASP A C 1
ATOM 915 O O . ASP A 1 113 ? -11.280 -7.730 -2.089 1.00 89.12 113 ASP A O 1
ATOM 919 N N . ILE A 1 114 ? -11.417 -7.404 0.133 1.00 84.25 114 ILE A N 1
ATOM 920 C CA . ILE A 1 114 ? -11.185 -8.796 0.546 1.00 84.25 114 ILE A CA 1
ATOM 921 C C . ILE A 1 114 ? -12.472 -9.359 1.171 1.00 84.25 114 ILE A C 1
ATOM 923 O O . ILE A 1 114 ? -12.669 -9.245 2.383 1.00 84.25 114 ILE A O 1
ATOM 927 N N . PRO A 1 115 ? -13.372 -9.969 0.386 1.00 73.62 115 PRO A N 1
ATOM 928 C CA . PRO A 1 115 ? -14.619 -10.516 0.927 1.00 73.62 115 PRO A CA 1
ATOM 929 C C . PRO A 1 115 ? -14.384 -11.715 1.863 1.00 73.62 115 PRO A C 1
ATOM 931 O O . PRO A 1 115 ? -15.172 -11.970 2.768 1.00 73.62 115 PRO A O 1
ATOM 934 N N . ASP A 1 116 ? -13.268 -12.427 1.704 1.00 72.00 116 ASP A N 1
ATOM 935 C CA . ASP A 1 116 ? -13.020 -13.694 2.404 1.00 72.00 116 ASP A CA 1
ATOM 936 C C . ASP A 1 116 ? -12.750 -13.536 3.916 1.00 72.00 116 ASP A C 1
ATOM 938 O O . ASP A 1 116 ? -12.729 -14.521 4.650 1.00 72.00 116 ASP A O 1
ATOM 942 N N . LEU A 1 117 ? -12.581 -12.303 4.406 1.00 73.25 117 LEU A N 1
ATOM 943 C CA . LEU A 1 117 ? -12.324 -11.996 5.818 1.00 73.25 117 LEU A CA 1
ATOM 944 C C . LEU A 1 117 ? -13.555 -11.458 6.572 1.00 73.25 117 LEU A C 1
ATOM 946 O O . LEU A 1 117 ? -13.440 -11.084 7.737 1.00 73.25 117 LEU A O 1
ATOM 950 N N . GLU A 1 118 ? -14.745 -11.413 5.961 1.00 67.19 118 GLU A N 1
ATOM 951 C CA . GLU A 1 118 ? -15.956 -10.796 6.548 1.00 67.19 118 GLU A CA 1
ATOM 952 C C . GLU A 1 118 ? -16.368 -11.345 7.934 1.00 67.19 118 GLU A C 1
ATOM 954 O O . GLU A 1 118 ? -17.036 -10.648 8.695 1.00 67.19 118 GLU A O 1
ATOM 959 N N . VAL A 1 119 ? -15.948 -12.564 8.296 1.00 67.12 119 VAL A N 1
ATOM 960 C CA . VAL A 1 119 ? -16.245 -13.206 9.596 1.00 67.12 119 VAL A CA 1
ATOM 961 C C . VAL A 1 119 ? -15.190 -12.956 10.683 1.00 67.12 119 VAL A C 1
ATOM 963 O O . VAL A 1 119 ? -15.338 -13.430 11.810 1.00 67.12 119 VAL A O 1
ATOM 966 N N . VAL A 1 120 ? -14.120 -12.230 10.364 1.00 74.31 120 VAL A N 1
ATOM 967 C CA . VAL A 1 120 ? -12.961 -12.034 11.241 1.00 74.31 120 VAL A CA 1
ATOM 968 C C . VAL A 1 120 ? -13.129 -10.776 12.094 1.00 74.31 120 VAL A C 1
ATOM 970 O O . VAL A 1 120 ? -13.377 -9.690 11.569 1.00 74.31 120 VAL A O 1
ATOM 973 N N . ASN A 1 121 ? -12.951 -10.900 13.415 1.00 78.19 121 ASN A N 1
ATOM 974 C CA . ASN A 1 121 ? -12.927 -9.743 14.312 1.00 78.19 121 ASN A CA 1
ATOM 975 C C . ASN A 1 121 ? -11.722 -8.853 13.983 1.00 78.19 121 ASN A C 1
ATOM 977 O O . ASN A 1 121 ? -10.577 -9.225 14.229 1.00 78.19 121 ASN A O 1
ATOM 981 N N . ALA A 1 122 ? -11.999 -7.659 13.464 1.00 78.12 122 ALA A N 1
ATOM 982 C CA . ALA A 1 122 ? -10.971 -6.751 12.985 1.00 78.12 122 ALA A CA 1
ATOM 983 C C . ALA A 1 122 ? -10.077 -6.155 14.073 1.00 78.12 122 ALA A C 1
ATOM 985 O O . ALA A 1 122 ? -9.019 -5.648 13.738 1.00 78.12 122 ALA A O 1
ATOM 986 N N . TRP A 1 123 ? -10.472 -6.192 15.346 1.00 80.12 123 TRP A N 1
ATOM 987 C CA . TRP A 1 123 ? -9.750 -5.504 16.424 1.00 80.12 123 TRP A CA 1
ATOM 988 C C . TRP A 1 123 ? -8.697 -6.36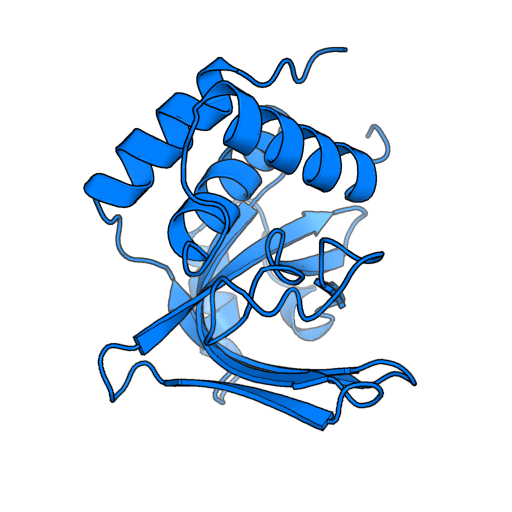2 17.126 1.00 80.12 123 TRP A C 1
ATOM 990 O O . TRP A 1 123 ? -7.878 -5.843 17.885 1.00 80.12 123 TRP A O 1
ATOM 1000 N N . GLU A 1 124 ? -8.697 -7.669 16.882 1.00 80.06 124 GLU A N 1
ATOM 1001 C CA . GLU A 1 124 ? -7.824 -8.622 17.559 1.00 80.06 124 GLU A CA 1
ATOM 1002 C C . GLU A 1 124 ? -6.824 -9.207 16.564 1.00 80.06 124 GLU A C 1
ATOM 1004 O O . GLU A 1 124 ? -7.201 -9.927 15.646 1.00 80.06 124 GLU A O 1
ATOM 1009 N N . ILE A 1 125 ? -5.528 -8.935 16.764 1.00 75.00 125 ILE A N 1
ATOM 1010 C CA . ILE A 1 125 ? -4.471 -9.403 15.850 1.00 75.00 125 ILE A CA 1
ATOM 1011 C C . ILE A 1 125 ? -4.417 -10.932 15.737 1.00 75.00 125 ILE A C 1
ATOM 1013 O O . ILE A 1 125 ? -4.164 -11.458 14.658 1.00 75.00 125 ILE A O 1
ATOM 1017 N N . ILE A 1 126 ? -4.676 -11.639 16.842 1.00 75.88 126 ILE A N 1
ATOM 1018 C CA . ILE A 1 126 ? -4.699 -13.106 16.880 1.00 75.88 126 ILE A CA 1
ATOM 1019 C C . ILE A 1 126 ? -5.857 -13.606 16.018 1.00 75.88 126 ILE A C 1
ATOM 1021 O O . ILE A 1 126 ? -5.627 -14.367 15.087 1.00 75.88 126 ILE A O 1
ATOM 1025 N N . SER A 1 127 ? -7.067 -13.094 16.255 1.00 74.44 127 SER A N 1
ATOM 1026 C CA . SER A 1 127 ? -8.261 -13.419 15.472 1.00 74.44 127 SER A CA 1
ATOM 1027 C C . SER A 1 127 ? -8.080 -13.081 13.985 1.00 74.44 127 SER A C 1
ATOM 1029 O O . SER A 1 127 ? -8.477 -13.869 13.128 1.00 74.44 127 SER A O 1
ATOM 1031 N N . PHE A 1 128 ? -7.426 -11.955 13.664 1.00 78.38 128 PHE A N 1
ATOM 1032 C CA . PHE A 1 128 ? -7.047 -11.594 12.295 1.00 78.38 128 PHE A CA 1
ATOM 1033 C C . PHE A 1 128 ? -6.138 -12.639 11.650 1.00 78.38 128 PHE A C 1
ATOM 1035 O O . PHE A 1 128 ? -6.427 -13.126 10.557 1.00 78.38 128 PHE A O 1
ATOM 1042 N N . TRP A 1 129 ? -5.047 -12.994 12.327 1.00 76.56 129 TRP A N 1
ATOM 1043 C CA . TRP A 1 129 ? -4.063 -13.922 11.787 1.00 76.56 129 TRP A CA 1
ATOM 1044 C C . TRP A 1 129 ? -4.606 -15.344 11.655 1.00 76.56 129 TRP A C 1
ATOM 1046 O O . TRP A 1 129 ? -4.409 -15.981 10.624 1.00 76.56 129 TRP A O 1
ATOM 1056 N N . GLU A 1 130 ? -5.346 -15.826 12.652 1.00 76.94 130 GLU A N 1
ATOM 1057 C CA . GLU A 1 130 ? -6.047 -17.111 12.582 1.00 76.94 130 GLU A CA 1
ATOM 1058 C C . GLU A 1 130 ? -7.055 -17.125 11.427 1.00 76.94 130 GLU A C 1
ATOM 1060 O O . GLU A 1 130 ? -7.109 -18.092 10.666 1.00 76.94 130 GLU A O 1
ATOM 1065 N N . GLY A 1 131 ? -7.789 -16.023 11.235 1.00 75.56 131 GLY A N 1
ATOM 1066 C CA . GLY A 1 131 ? -8.659 -15.814 10.081 1.00 75.56 131 GLY A CA 1
ATOM 1067 C C . GLY A 1 131 ? -7.903 -15.950 8.760 1.00 75.56 131 GLY A C 1
ATOM 1068 O O . GLY A 1 131 ? -8.282 -16.768 7.924 1.00 75.56 131 GLY A O 1
ATOM 1069 N N . MET A 1 132 ? -6.786 -15.235 8.608 1.00 77.12 132 MET A N 1
ATOM 1070 C CA . MET A 1 132 ? -5.914 -15.314 7.430 1.00 77.12 132 MET A CA 1
ATOM 1071 C C . MET A 1 132 ? -5.385 -16.732 7.172 1.00 77.12 132 MET A C 1
ATOM 1073 O O . MET A 1 132 ? -5.412 -17.200 6.035 1.00 77.12 132 MET A O 1
ATOM 1077 N N . GLN A 1 133 ? -4.939 -17.440 8.213 1.00 76.00 133 GLN A N 1
ATOM 1078 C CA . GLN A 1 133 ? -4.437 -18.815 8.101 1.00 76.00 133 GLN A CA 1
ATOM 1079 C C . GLN A 1 133 ? -5.542 -19.826 7.761 1.00 76.00 133 GLN A C 1
ATOM 1081 O O . GLN A 1 133 ? -5.285 -20.815 7.072 1.00 76.00 133 GLN A O 1
ATOM 1086 N N . SER A 1 134 ? -6.775 -19.585 8.216 1.00 71.75 134 SER A N 1
ATOM 1087 C CA . SER A 1 134 ? -7.917 -20.478 7.980 1.00 71.75 134 SER A CA 1
ATOM 1088 C C . SER A 1 134 ? -8.382 -20.526 6.518 1.00 71.75 134 SER A C 1
ATOM 1090 O O . SER A 1 134 ? -9.089 -21.458 6.131 1.00 71.75 134 SER A O 1
ATOM 1092 N N . LEU A 1 135 ? -7.932 -19.584 5.680 1.00 69.62 135 LEU A N 1
ATOM 1093 C CA . LEU A 1 135 ? -8.288 -19.484 4.260 1.00 69.62 135 LEU A CA 1
ATOM 1094 C C . LEU A 1 135 ? -7.691 -20.600 3.367 1.00 69.62 135 LEU A C 1
ATOM 1096 O O . LEU A 1 135 ? -7.882 -20.577 2.154 1.00 69.62 135 LEU A O 1
ATOM 1100 N N . ASN A 1 136 ? -7.041 -21.621 3.947 1.00 51.78 136 ASN A N 1
ATOM 1101 C CA . ASN A 1 136 ? -6.689 -22.910 3.318 1.00 51.78 136 ASN A CA 1
ATOM 1102 C C . ASN A 1 136 ? -6.011 -22.820 1.930 1.00 51.78 136 ASN A C 1
ATOM 1104 O O . ASN A 1 136 ? -6.240 -23.635 1.033 1.00 51.78 136 ASN A O 1
ATOM 1108 N N . GLY A 1 137 ? -5.116 -21.848 1.771 1.00 57.50 137 GLY A N 1
ATOM 1109 C CA . GLY A 1 137 ? -4.286 -21.622 0.591 1.00 57.50 137 GLY A CA 1
ATOM 1110 C C . GLY A 1 137 ? -3.500 -20.325 0.757 1.00 57.50 137 GLY A C 1
ATOM 1111 O O . GLY A 1 137 ? -3.825 -19.526 1.633 1.00 57.50 137 GLY A O 1
ATOM 1112 N N . LYS A 1 138 ? -2.460 -20.095 -0.057 1.00 64.44 138 LYS A N 1
ATOM 1113 C CA . LYS A 1 138 ? -1.812 -18.778 -0.075 1.00 64.44 138 LYS A CA 1
ATOM 1114 C C . LYS A 1 138 ? -2.868 -17.744 -0.470 1.00 64.44 138 LYS A C 1
ATOM 1116 O O . LYS A 1 138 ? -3.386 -17.808 -1.588 1.00 64.44 138 LYS A O 1
ATOM 1121 N N . VAL A 1 139 ? -3.223 -16.851 0.453 1.00 76.50 139 VAL A N 1
ATOM 1122 C CA . VAL A 1 139 ? -4.255 -15.839 0.221 1.00 76.50 139 VAL A CA 1
ATOM 1123 C C . VAL A 1 139 ? -3.775 -14.956 -0.920 1.00 76.50 139 VAL A C 1
ATOM 1125 O O . VAL A 1 139 ? -2.752 -14.282 -0.809 1.00 76.50 139 VAL A O 1
ATOM 1128 N N . ARG A 1 140 ? -4.475 -15.031 -2.052 1.00 85.81 140 ARG A N 1
ATOM 1129 C CA . ARG A 1 140 ? -4.076 -14.372 -3.292 1.00 85.81 140 ARG A CA 1
ATOM 1130 C C . ARG A 1 140 ? -5.101 -13.318 -3.659 1.00 85.81 140 ARG A C 1
ATOM 1132 O O . ARG A 1 140 ? -6.224 -13.650 -4.036 1.00 85.81 140 ARG A O 1
ATOM 1139 N N . TRP A 1 141 ? -4.678 -12.063 -3.647 1.00 87.75 141 TRP A N 1
ATOM 1140 C CA . TRP A 1 141 ? -5.510 -10.944 -4.068 1.00 87.75 141 TRP A CA 1
ATOM 1141 C C . TRP A 1 141 ? -5.045 -10.421 -5.412 1.00 87.75 141 TRP A C 1
ATOM 1143 O O . TRP A 1 141 ? -3.852 -10.215 -5.642 1.00 87.75 141 TRP A O 1
ATOM 1153 N N . ASN A 1 142 ? -6.006 -10.243 -6.313 1.00 88.81 142 ASN A N 1
ATOM 1154 C CA . ASN A 1 142 ? -5.740 -9.850 -7.684 1.00 88.81 142 ASN A CA 1
ATOM 1155 C C . ASN A 1 142 ? -6.546 -8.605 -8.030 1.00 88.81 142 ASN A C 1
ATOM 1157 O O . ASN A 1 142 ? -7.731 -8.518 -7.707 1.00 88.81 142 ASN A O 1
ATOM 1161 N N . LEU A 1 143 ? -5.909 -7.689 -8.745 1.00 88.38 143 LEU A N 1
ATOM 1162 C CA . LEU A 1 143 ? -6.560 -6.599 -9.449 1.00 88.38 143 LEU A CA 1
ATOM 1163 C C . LEU A 1 143 ? -6.071 -6.638 -10.890 1.00 88.38 143 LEU A C 1
ATOM 1165 O O . LEU A 1 143 ? -4.871 -6.630 -11.142 1.00 88.38 143 LEU A O 1
ATOM 1169 N N . GLU A 1 144 ? -7.000 -6.648 -11.834 1.00 87.12 144 GLU A N 1
ATOM 1170 C CA . GLU A 1 144 ? -6.690 -6.446 -13.243 1.00 87.12 144 GLU A CA 1
ATOM 1171 C C . GLU A 1 144 ? -7.595 -5.341 -13.771 1.00 87.12 144 GLU A C 1
ATOM 1173 O O . GLU A 1 144 ? -8.818 -5.371 -13.615 1.00 87.12 144 GLU A O 1
ATOM 1178 N N . ASN A 1 145 ? -6.984 -4.327 -14.367 1.00 83.88 145 ASN A N 1
ATOM 1179 C CA . ASN A 1 145 ? -7.691 -3.240 -15.018 1.00 83.88 145 ASN A CA 1
ATOM 1180 C C . ASN A 1 145 ? -6.955 -2.863 -16.314 1.00 83.88 145 ASN A C 1
ATOM 1182 O O . ASN A 1 145 ? -5.999 -3.513 -16.723 1.00 83.88 145 ASN A O 1
ATOM 1186 N N . LYS A 1 146 ? -7.407 -1.812 -17.004 1.00 82.19 146 LYS A N 1
ATOM 1187 C CA . LYS A 1 146 ? -6.799 -1.392 -18.282 1.00 82.19 146 LYS A CA 1
ATOM 1188 C C . LYS A 1 146 ? -5.355 -0.884 -18.148 1.00 82.19 146 LYS A C 1
ATOM 1190 O O . LYS A 1 146 ? -4.680 -0.739 -19.162 1.00 82.19 146 LYS A O 1
ATOM 1195 N N . ARG A 1 147 ? -4.922 -0.550 -16.932 1.00 78.00 147 ARG A N 1
ATOM 1196 C CA . ARG A 1 147 ? -3.634 0.065 -16.612 1.00 78.00 147 ARG A CA 1
ATOM 1197 C C . ARG A 1 147 ? -2.632 -0.956 -16.090 1.00 78.00 147 ARG A C 1
ATOM 1199 O O . ARG A 1 147 ? -1.490 -0.944 -16.536 1.00 78.00 147 ARG A O 1
ATOM 1206 N N . CYS A 1 148 ? -3.038 -1.817 -15.166 1.00 83.94 148 CYS A N 1
ATOM 1207 C CA . CYS A 1 148 ? -2.139 -2.765 -14.531 1.00 83.94 148 CYS A CA 1
ATOM 1208 C C . CYS A 1 148 ? -2.800 -4.111 -14.222 1.00 83.94 148 CYS A C 1
ATOM 1210 O O . CYS A 1 148 ? -4.024 -4.242 -14.133 1.00 83.94 148 CYS A O 1
ATOM 1212 N N . SER A 1 149 ? -1.937 -5.105 -14.031 1.00 89.06 149 SER A N 1
ATOM 1213 C CA . SER A 1 149 ? -2.249 -6.365 -13.369 1.00 89.06 149 SER A CA 1
ATOM 1214 C C . SER A 1 149 ? -1.419 -6.439 -12.094 1.00 89.06 149 SER A C 1
ATOM 1216 O O . SER A 1 149 ? -0.195 -6.351 -12.143 1.00 89.06 149 SER A O 1
ATOM 1218 N N . TYR A 1 150 ? -2.081 -6.639 -10.965 1.00 90.44 150 TYR A N 1
ATOM 1219 C CA . TYR A 1 150 ? -1.486 -6.730 -9.641 1.00 90.44 150 TYR A CA 1
ATOM 1220 C C . TYR A 1 150 ? -1.906 -8.057 -9.013 1.00 90.44 150 TYR A C 1
ATOM 1222 O O . TYR A 1 150 ? -3.092 -8.385 -8.961 1.00 90.44 150 TYR A O 1
ATOM 1230 N N . THR A 1 151 ? -0.942 -8.846 -8.555 1.00 92.25 151 THR A N 1
ATOM 1231 C CA . THR A 1 151 ? -1.173 -10.082 -7.805 1.00 92.25 151 THR A CA 1
ATOM 1232 C C . THR A 1 151 ? -0.299 -10.062 -6.567 1.00 92.25 151 THR A C 1
ATOM 1234 O O . THR A 1 151 ? 0.922 -10.138 -6.691 1.00 92.25 151 THR A O 1
ATOM 1237 N N . PHE A 1 152 ? -0.923 -10.033 -5.395 1.00 91.50 152 PHE A N 1
ATOM 1238 C CA . PHE A 1 152 ? -0.235 -10.194 -4.120 1.00 91.50 152 PHE A CA 1
ATOM 1239 C C . PHE A 1 152 ? -0.597 -11.531 -3.494 1.00 91.50 152 PHE A C 1
ATOM 1241 O O . PHE A 1 152 ? -1.769 -11.923 -3.477 1.00 91.50 152 PHE A O 1
ATOM 1248 N N . ILE A 1 153 ? 0.419 -12.236 -3.013 1.00 90.19 153 ILE A N 1
ATOM 1249 C CA . ILE A 1 153 ? 0.293 -13.539 -2.376 1.00 90.19 153 ILE A CA 1
ATOM 1250 C C . ILE A 1 153 ? 0.809 -13.395 -0.950 1.00 90.19 153 ILE A C 1
ATOM 1252 O O . ILE A 1 153 ? 2.004 -13.213 -0.743 1.00 90.19 153 ILE A O 1
ATOM 1256 N N . VAL A 1 154 ? -0.097 -13.460 0.022 1.00 87.69 154 VAL A N 1
ATOM 1257 C CA . VAL A 1 154 ? 0.247 -13.277 1.435 1.00 87.69 154 VAL A CA 1
ATOM 1258 C C . VAL A 1 154 ? 1.042 -14.475 1.938 1.00 87.69 154 VAL A C 1
ATOM 1260 O O . VAL A 1 154 ? 0.605 -15.619 1.793 1.00 87.69 154 VAL A O 1
ATOM 1263 N N . GLU A 1 155 ? 2.166 -14.196 2.592 1.00 86.12 155 GLU A N 1
ATOM 1264 C CA . GLU A 1 155 ? 3.013 -15.202 3.242 1.00 86.12 155 GLU A CA 1
ATOM 1265 C C . GLU A 1 155 ? 2.986 -15.072 4.773 1.00 86.12 155 GLU A C 1
ATOM 1267 O O . GLU A 1 155 ? 3.152 -16.062 5.486 1.00 86.12 155 GLU A O 1
ATOM 1272 N N . GLY A 1 156 ? 2.760 -13.864 5.301 1.00 83.31 156 GLY A N 1
ATOM 1273 C CA . GLY A 1 156 ? 2.908 -13.587 6.728 1.00 83.31 156 GLY A CA 1
ATOM 1274 C C . GLY A 1 156 ? 2.337 -12.246 7.173 1.00 83.31 156 GLY A C 1
ATOM 1275 O O . GLY A 1 156 ? 2.181 -11.326 6.370 1.00 83.31 156 GLY A O 1
ATOM 1276 N N . LEU A 1 157 ? 2.101 -12.112 8.479 1.00 81.69 157 LEU A N 1
ATOM 1277 C CA . LEU A 1 157 ? 2.208 -10.808 9.138 1.00 81.69 157 LEU A CA 1
ATOM 1278 C C . LEU A 1 157 ? 3.670 -10.350 9.101 1.00 81.69 157 LEU A C 1
ATOM 1280 O O . LEU A 1 157 ? 4.577 -11.183 9.161 1.00 81.69 157 LEU A O 1
ATOM 1284 N N . GLU A 1 158 ? 3.901 -9.043 9.004 1.00 73.00 158 GLU A N 1
ATOM 1285 C CA . GLU A 1 158 ? 5.269 -8.524 9.070 1.00 73.00 158 GLU A CA 1
ATOM 1286 C C . GLU A 1 158 ? 5.898 -8.758 10.462 1.00 73.00 158 GLU A C 1
ATOM 1288 O O . GLU A 1 158 ? 5.241 -8.524 11.482 1.00 73.00 158 GLU A O 1
ATOM 1293 N N . PRO A 1 159 ? 7.156 -9.237 10.532 1.00 57.62 159 PRO A N 1
ATOM 1294 C CA . PRO A 1 159 ? 7.964 -9.161 11.744 1.00 57.62 159 PRO A CA 1
ATOM 1295 C C . PRO A 1 1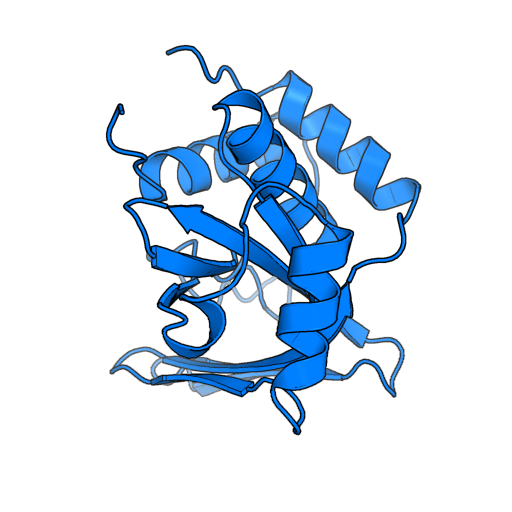59 ? 8.599 -7.772 11.862 1.00 57.62 159 PRO A C 1
ATOM 1297 O O . PRO A 1 159 ? 9.336 -7.406 10.963 1.00 57.62 159 PRO A O 1
ATOM 1300 N N . SER A 1 160 ? 8.394 -7.056 12.975 1.00 52.47 160 SER A N 1
ATOM 1301 C CA . SER A 1 160 ? 8.904 -5.687 13.183 1.00 52.47 160 SER A CA 1
ATOM 1302 C C . SER A 1 160 ? 10.371 -5.508 12.748 1.00 52.47 160 SER A C 1
ATOM 1304 O O . SER A 1 160 ? 11.288 -5.968 13.442 1.00 52.47 160 SER A O 1
ATOM 1306 N N . LEU A 1 161 ? 10.607 -4.837 11.619 1.00 59.56 161 LEU A N 1
ATOM 1307 C CA . LEU A 1 161 ? 11.942 -4.433 11.170 1.00 59.56 161 LEU A CA 1
ATOM 1308 C C . LEU A 1 161 ? 12.296 -3.048 11.734 1.00 59.56 161 LEU A C 1
ATOM 1310 O O . LEU A 1 161 ? 11.632 -2.057 11.439 1.00 59.56 161 LEU A O 1
ATOM 1314 N N . SER A 1 162 ? 13.365 -2.966 12.532 1.00 62.22 162 SER A N 1
ATOM 1315 C CA . SER A 1 162 ? 13.705 -1.756 13.299 1.00 62.22 162 SER A CA 1
ATOM 1316 C C . SER A 1 162 ? 14.048 -0.529 12.445 1.00 62.22 162 SER A C 1
ATOM 1318 O O . SER A 1 162 ? 13.738 0.585 12.844 1.00 62.22 162 SER A O 1
ATOM 1320 N N . GLU A 1 163 ? 14.681 -0.707 11.280 1.00 66.25 163 GLU A N 1
ATOM 1321 C CA . GLU A 1 163 ? 15.108 0.421 10.431 1.00 66.25 163 GLU A CA 1
ATOM 1322 C C . GLU A 1 163 ? 13.920 1.095 9.723 1.00 66.25 163 GLU A C 1
ATOM 1324 O O . GLU A 1 163 ? 13.791 2.318 9.752 1.00 66.25 163 GLU A O 1
ATOM 1329 N N . ASN A 1 164 ? 12.995 0.311 9.159 1.00 79.06 164 ASN A N 1
ATOM 1330 C CA . ASN A 1 164 ? 11.778 0.849 8.540 1.00 79.06 164 ASN A CA 1
ATOM 1331 C C . ASN A 1 164 ? 10.840 1.487 9.571 1.00 79.06 164 ASN A C 1
ATOM 1333 O O . ASN A 1 164 ? 10.093 2.410 9.243 1.00 79.06 164 ASN A O 1
ATOM 1337 N N . GLU A 1 165 ? 10.894 1.034 10.825 1.00 82.88 165 GLU A N 1
ATOM 1338 C CA . GLU A 1 165 ? 10.116 1.630 11.904 1.00 82.88 165 GLU A CA 1
ATOM 1339 C C . GLU A 1 165 ? 10.596 3.049 12.246 1.00 82.88 165 GLU A C 1
ATOM 1341 O O . GLU A 1 165 ? 9.758 3.937 12.415 1.00 82.88 165 GLU A O 1
ATOM 1346 N N . GLU A 1 166 ? 11.911 3.296 12.276 1.00 86.69 166 GLU A N 1
ATOM 1347 C CA . GLU A 1 166 ? 12.475 4.640 12.477 1.00 86.69 166 GLU A CA 1
ATOM 1348 C C . GLU A 1 166 ? 12.125 5.593 11.323 1.00 86.69 166 GLU A C 1
ATOM 1350 O O . GLU A 1 166 ? 11.714 6.734 11.560 1.00 86.69 166 GLU A O 1
ATOM 1355 N N . GLU A 1 167 ? 12.232 5.131 10.072 1.00 90.25 167 GLU A N 1
ATOM 1356 C CA . GLU A 1 167 ? 11.822 5.920 8.904 1.00 90.25 167 GLU A CA 1
ATOM 1357 C C . GLU A 1 167 ? 10.322 6.234 8.929 1.00 90.25 167 GLU A C 1
ATOM 1359 O O . GLU A 1 167 ? 9.922 7.380 8.700 1.00 90.25 167 GLU A O 1
ATOM 1364 N N . ALA A 1 168 ? 9.490 5.240 9.255 1.00 89.00 168 ALA A N 1
ATOM 1365 C CA . ALA A 1 168 ? 8.051 5.422 9.369 1.00 89.00 168 ALA A CA 1
ATOM 1366 C C . ALA A 1 168 ? 7.709 6.434 10.470 1.00 89.00 168 ALA A C 1
ATOM 1368 O O . ALA A 1 168 ? 6.881 7.309 10.243 1.00 89.00 168 ALA A O 1
ATOM 1369 N N . GLU A 1 169 ? 8.360 6.382 11.636 1.00 91.50 169 GLU A N 1
ATOM 1370 C CA . GLU A 1 169 ? 8.185 7.392 12.692 1.00 91.50 169 GLU A CA 1
ATOM 1371 C C . GLU A 1 169 ? 8.608 8.796 12.235 1.00 91.50 169 GLU A C 1
ATOM 1373 O O . GLU A 1 169 ? 7.910 9.780 12.502 1.00 91.50 169 GLU A O 1
ATOM 1378 N N . SER A 1 170 ? 9.713 8.904 11.489 1.00 91.62 170 SER A N 1
ATOM 1379 C CA . SER A 1 170 ? 10.154 10.176 10.906 1.00 91.62 170 SER A CA 1
ATOM 1380 C C . SER A 1 170 ? 9.087 10.768 9.982 1.00 91.62 170 SER A C 1
ATOM 1382 O O . SER A 1 170 ? 8.729 11.937 10.146 1.00 91.62 170 SER A O 1
ATOM 1384 N N . ILE A 1 171 ? 8.515 9.960 9.083 1.00 92.31 171 ILE A N 1
ATOM 1385 C CA . ILE A 1 171 ? 7.409 10.356 8.194 1.00 92.31 171 ILE A CA 1
ATOM 1386 C C . ILE A 1 171 ? 6.176 10.757 9.002 1.00 92.31 171 ILE A C 1
ATOM 1388 O O . ILE A 1 171 ? 5.621 11.833 8.790 1.00 92.31 171 ILE A O 1
ATOM 1392 N N . MET A 1 172 ? 5.773 9.938 9.975 1.00 93.12 172 MET A N 1
ATOM 1393 C CA . MET A 1 172 ? 4.606 10.208 10.818 1.00 93.12 172 MET A CA 1
ATOM 1394 C C . MET A 1 172 ? 4.741 11.521 11.596 1.00 93.12 172 MET A C 1
ATOM 1396 O O . MET A 1 172 ? 3.747 12.213 11.793 1.00 93.12 172 MET A O 1
ATOM 1400 N N . SER A 1 173 ? 5.960 11.923 11.974 1.00 92.25 173 SER A N 1
ATOM 1401 C CA . SER A 1 173 ? 6.214 13.219 12.625 1.00 92.25 173 SER A CA 1
ATOM 1402 C C . SER A 1 173 ? 5.966 14.441 11.726 1.00 92.25 173 SER A C 1
ATOM 1404 O O . SER A 1 173 ? 5.925 15.566 12.231 1.00 92.25 173 SER A O 1
ATOM 1406 N N . LYS A 1 174 ? 5.842 14.239 10.406 1.00 92.69 174 LYS A N 1
ATOM 1407 C CA . LYS A 1 174 ? 5.572 15.282 9.398 1.00 92.69 174 LYS A CA 1
ATOM 1408 C C . LYS A 1 174 ? 4.108 15.358 8.988 1.00 92.69 174 LYS A C 1
ATOM 1410 O O . LYS A 1 174 ? 3.692 16.344 8.393 1.00 92.69 174 LYS A O 1
ATOM 1415 N N . ILE A 1 175 ? 3.317 14.340 9.313 1.00 88.75 175 ILE A N 1
ATOM 1416 C CA . ILE A 1 175 ? 1.926 14.254 8.884 1.00 88.75 175 ILE A CA 1
ATOM 1417 C C . ILE A 1 175 ? 1.019 14.787 9.990 1.00 88.75 175 ILE A C 1
ATOM 1419 O O . ILE A 1 175 ? 0.942 14.220 11.077 1.00 88.75 175 ILE A O 1
ATOM 1423 N N . ASP A 1 176 ? 0.266 15.844 9.691 1.00 82.69 176 ASP A N 1
ATOM 1424 C CA . ASP A 1 176 ? -0.868 16.246 10.522 1.00 82.69 176 ASP A CA 1
ATOM 1425 C C . ASP A 1 176 ? -2.123 15.485 10.086 1.00 82.69 176 ASP A C 1
ATOM 1427 O O . ASP A 1 176 ? -2.571 15.607 8.948 1.00 82.69 176 ASP A O 1
ATOM 1431 N N . ILE A 1 177 ? -2.687 14.671 10.975 1.00 73.94 177 ILE A N 1
ATOM 1432 C CA . ILE A 1 177 ? -3.858 13.823 10.692 1.00 73.94 177 ILE A CA 1
ATOM 1433 C C . ILE A 1 177 ? -5.165 14.514 11.104 1.00 73.94 177 ILE A C 1
ATOM 1435 O O . ILE A 1 177 ? -6.237 14.106 10.664 1.00 73.94 177 ILE A O 1
ATOM 1439 N N . ASN A 1 178 ? -5.092 15.584 11.903 1.00 67.56 178 ASN A N 1
ATOM 1440 C CA . ASN A 1 178 ? -6.268 16.257 12.462 1.00 67.56 178 ASN A CA 1
ATOM 1441 C C . ASN A 1 178 ? -6.823 17.380 11.563 1.00 67.56 178 ASN A C 1
ATOM 1443 O O . ASN A 1 178 ? -7.796 18.039 11.945 1.00 67.56 178 ASN A O 1
ATOM 1447 N N . HIS A 1 179 ? -6.222 17.599 10.388 1.00 49.78 179 HIS A N 1
ATOM 1448 C CA . HIS A 1 179 ? -6.585 18.649 9.432 1.00 49.78 179 HIS A CA 1
ATOM 1449 C C . HIS A 1 179 ? -6.666 18.148 7.989 1.00 49.78 179 HIS A C 1
ATOM 1451 O O . HIS A 1 179 ? -5.706 17.494 7.514 1.00 49.78 179 HIS A O 1
#

Radius of gyration: 15.4 Å; chains: 1; bounding box: 33×42×38 Å

Secondary structure (DSSP, 8-state):
-----HHHHHHHHHHHHHHHT---TT-HHHHHHHHHHHHHHTT--EEEEEEEEEEEETTTTEEEEEBGGGTB-EEEEEEEETTEEEEEETTGGG--SSTT----SS---EEEEEGGGTTS-TT-HHHHHHHHHHTSS--EEEEE-SSEEEEEEEEEEPP--HHHHHHHHHHHTT--S--

pLDDT: mean 81.69, std 12.25, range [49.47, 94.5]